Protein AF-A0A0N4XJW2-F1 (afdb_monomer_lite)

Sequence (102 aa):
LCNQRLEDTHFVQCPSVQAHKFCFPCSRNSIKKQCTGQDLYCPSGEKCPLVSSVMPWAFMQSEIATILGDEYEEFKRQREAAGLSAPGVNANQTQQNAQVSE

pLDDT: mean 81.85, std 16.71, range [38.91, 95.44]

Secondary structure (DSSP, 8-state):
---S---TT-EEE-SS-TT-EEEHHHHHHHHHHTTTSSS-B-TTSS-PBPTTSSSBPB--HHHHHHHHGGGHHHHHHHHHHTT---TT--S-----------

Structure (mmCIF, N/CA/C/O backbone):
data_AF-A0A0N4XJW2-F1
#
_entry.id   AF-A0A0N4XJW2-F1
#
loop_
_atom_site.group_PDB
_atom_site.id
_atom_site.type_symbol
_atom_site.label_atom_id
_atom_site.label_alt_id
_atom_site.label_comp_id
_atom_site.label_asym_id
_atom_site.label_entity_id
_atom_site.label_seq_id
_atom_site.pdbx_PDB_ins_code
_atom_site.Cartn_x
_atom_site.Cartn_y
_atom_site.Cartn_z
_atom_site.occupancy
_atom_site.B_iso_or_equiv
_atom_site.auth_seq_id
_atom_site.auth_comp_id
_atom_site.auth_asym_id
_atom_site.auth_atom_id
_atom_site.pdbx_PDB_model_num
ATOM 1 N N . LEU A 1 1 ? 3.248 -12.764 -4.439 1.00 73.12 1 LEU A N 1
ATOM 2 C CA . LEU A 1 1 ? 1.876 -12.476 -3.941 1.00 73.12 1 LEU A CA 1
ATOM 3 C C . LEU A 1 1 ? 1.033 -13.724 -4.118 1.00 73.12 1 LEU A C 1
ATOM 5 O O . LEU A 1 1 ? 1.524 -14.642 -4.759 1.00 73.12 1 LEU A O 1
ATOM 9 N N . CYS A 1 2 ? -0.144 -13.823 -3.498 1.00 79.69 2 CYS A N 1
ATOM 10 C CA . CYS A 1 2 ? -0.909 -15.072 -3.537 1.00 79.69 2 CYS A CA 1
ATOM 11 C C . CYS A 1 2 ? -1.182 -15.521 -4.987 1.00 79.69 2 CYS A C 1
ATOM 13 O O . CYS A 1 2 ? -1.615 -14.715 -5.804 1.00 79.69 2 CYS A O 1
ATOM 15 N N . ASN A 1 3 ? -0.994 -16.807 -5.290 1.00 77.06 3 ASN A N 1
ATOM 16 C CA . ASN A 1 3 ? -1.323 -17.398 -6.597 1.00 77.06 3 ASN A CA 1
ATOM 17 C C . ASN A 1 3 ? -2.830 -17.707 -6.737 1.00 77.06 3 ASN A C 1
ATOM 19 O O . ASN A 1 3 ? -3.222 -18.591 -7.493 1.00 77.06 3 ASN A O 1
ATOM 23 N N . GLN A 1 4 ? -3.671 -17.023 -5.959 1.00 74.88 4 GLN A N 1
ATOM 24 C CA . GLN A 1 4 ? -5.119 -17.200 -5.982 1.00 74.88 4 GLN A CA 1
ATOM 25 C C . GLN A 1 4 ? -5.703 -16.456 -7.181 1.00 74.88 4 GLN A C 1
ATOM 27 O O . GLN A 1 4 ? -5.233 -15.372 -7.537 1.00 74.88 4 GLN A O 1
ATOM 32 N N . ARG A 1 5 ? -6.737 -17.036 -7.798 1.00 72.94 5 ARG A N 1
ATOM 33 C CA . ARG A 1 5 ? -7.478 -16.363 -8.864 1.00 72.94 5 ARG A CA 1
ATOM 34 C C . ARG A 1 5 ? -8.122 -15.109 -8.276 1.00 72.94 5 ARG A C 1
ATOM 36 O O . ARG A 1 5 ? -8.810 -15.184 -7.266 1.00 72.94 5 ARG A O 1
ATOM 43 N N . LEU A 1 6 ? -7.860 -13.960 -8.891 1.00 76.81 6 LEU A N 1
ATOM 44 C CA . LEU A 1 6 ? -8.540 -12.719 -8.540 1.00 76.81 6 LEU A CA 1
ATOM 45 C C . LEU A 1 6 ? -9.981 -12.851 -9.040 1.00 76.81 6 LEU A C 1
ATOM 47 O O . LEU A 1 6 ? -10.205 -12.867 -10.248 1.00 76.81 6 LEU A O 1
ATOM 51 N N . GLU A 1 7 ? -10.929 -13.044 -8.126 1.00 63.62 7 GLU A N 1
ATOM 52 C CA . GLU A 1 7 ? -12.356 -13.014 -8.454 1.00 63.62 7 GLU A CA 1
ATOM 53 C C . GLU A 1 7 ? -12.768 -11.579 -8.827 1.00 63.62 7 GLU A C 1
ATOM 55 O O . GLU A 1 7 ? -12.225 -10.615 -8.278 1.00 63.62 7 GLU A O 1
ATOM 60 N N . ASP A 1 8 ? -13.690 -11.469 -9.788 1.00 56.34 8 ASP A N 1
ATOM 61 C CA . ASP A 1 8 ? -13.922 -10.372 -10.749 1.00 56.34 8 ASP A CA 1
ATOM 62 C C . ASP A 1 8 ? -13.944 -8.908 -10.250 1.00 56.34 8 ASP A C 1
ATOM 64 O O . ASP A 1 8 ? -13.940 -8.004 -11.081 1.00 56.34 8 ASP A O 1
ATOM 68 N N . THR A 1 9 ? -13.938 -8.607 -8.946 1.00 59.72 9 THR A N 1
ATOM 69 C CA . THR A 1 9 ? -14.194 -7.233 -8.463 1.00 59.72 9 THR A CA 1
ATOM 70 C C . THR A 1 9 ? -13.328 -6.720 -7.305 1.00 59.72 9 THR A C 1
ATOM 72 O O . THR A 1 9 ? -13.447 -5.548 -6.959 1.00 59.72 9 THR A O 1
ATOM 75 N N . HIS A 1 10 ? -12.436 -7.521 -6.702 1.00 81.12 10 HIS A N 1
ATOM 76 C CA . HIS A 1 10 ? -11.692 -7.110 -5.487 1.00 81.12 10 HIS A CA 1
ATOM 77 C C . HIS A 1 10 ? -10.169 -7.205 -5.632 1.00 81.12 10 HIS A C 1
ATOM 79 O O . HIS A 1 10 ? -9.473 -7.889 -4.866 1.00 81.12 10 HIS A O 1
ATOM 85 N N . PHE A 1 11 ? -9.626 -6.498 -6.618 1.00 89.31 11 PHE A N 1
ATOM 86 C CA . PHE A 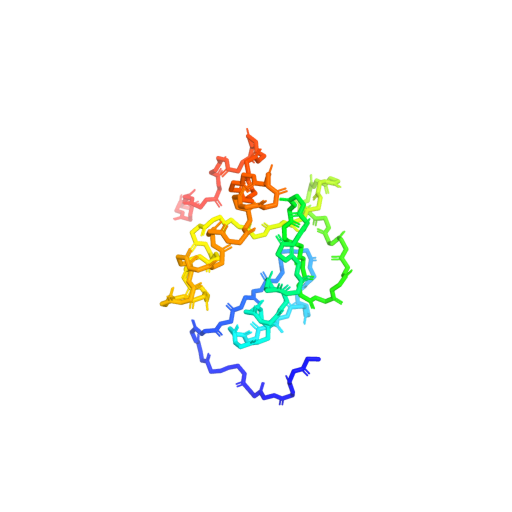1 11 ? -8.186 -6.393 -6.809 1.00 89.31 11 PHE A CA 1
ATOM 87 C C . PHE A 1 11 ? -7.745 -4.957 -7.069 1.00 89.31 11 PHE A C 1
ATOM 89 O O . PHE A 1 11 ? -8.491 -4.120 -7.562 1.00 89.31 11 PHE A O 1
ATOM 96 N N . VAL A 1 12 ? -6.494 -4.695 -6.720 1.00 91.00 12 VAL A N 1
ATOM 97 C CA . VAL A 1 12 ? -5.782 -3.460 -7.016 1.00 91.00 12 VAL A CA 1
ATOM 98 C C . VAL A 1 12 ? -4.859 -3.744 -8.188 1.00 91.00 12 VAL A C 1
ATOM 100 O O . VAL A 1 12 ? -4.062 -4.685 -8.136 1.00 91.00 12 VAL A O 1
ATOM 103 N N . GLN A 1 13 ? -4.950 -2.930 -9.231 1.00 91.12 13 GLN A N 1
ATOM 104 C CA . GLN A 1 13 ? -4.048 -2.988 -10.372 1.00 91.12 13 GLN A CA 1
ATOM 105 C C . GLN A 1 13 ? -3.105 -1.788 -10.343 1.00 91.12 13 GLN A C 1
ATOM 107 O O . GLN A 1 13 ? -3.542 -0.645 -10.261 1.00 91.12 13 GLN A O 1
ATOM 112 N N . CYS A 1 14 ? -1.805 -2.057 -10.438 1.00 89.06 14 CYS A N 1
ATOM 113 C CA . CYS A 1 14 ? -0.807 -1.015 -10.622 1.00 89.06 14 CYS A CA 1
ATOM 114 C C . CYS A 1 14 ? -1.030 -0.315 -11.976 1.00 89.06 14 CYS A C 1
ATOM 116 O O . CYS A 1 14 ? -1.150 -1.005 -12.994 1.00 89.06 14 CYS A O 1
ATOM 118 N N . PRO A 1 15 ? -1.031 1.028 -12.030 1.00 88.44 15 PRO A N 1
ATOM 119 C CA . PRO A 1 15 ? -1.218 1.757 -13.283 1.00 88.44 15 PRO A CA 1
ATOM 120 C C . PRO A 1 15 ? -0.017 1.619 -14.232 1.00 88.44 15 PRO A C 1
ATOM 122 O O . PRO A 1 15 ? -0.181 1.704 -15.443 1.00 88.44 15 PRO A O 1
ATOM 125 N N . SER A 1 16 ? 1.187 1.387 -13.702 1.00 87.50 16 SER A N 1
ATOM 126 C CA . SER A 1 16 ? 2.438 1.365 -14.474 1.00 87.50 16 SER A CA 1
ATOM 127 C C . SER A 1 16 ? 2.754 -0.001 -15.075 1.00 87.50 16 SER A C 1
ATOM 129 O O . SER A 1 16 ? 3.249 -0.099 -16.193 1.00 87.50 16 SER A O 1
ATOM 131 N N . VAL A 1 17 ? 2.512 -1.067 -14.309 1.00 89.38 17 VAL A N 1
ATOM 132 C CA . VAL A 1 17 ? 2.888 -2.436 -14.673 1.00 89.38 17 VAL A CA 1
ATOM 133 C C . VAL A 1 17 ? 1.625 -3.281 -14.714 1.00 89.38 17 VAL A C 1
ATOM 135 O O . VAL A 1 17 ? 1.081 -3.649 -13.678 1.00 89.38 17 VAL A O 1
ATOM 138 N N . GLN A 1 18 ? 1.167 -3.643 -15.912 1.00 87.88 18 GLN A N 1
ATOM 139 C CA . GLN A 1 18 ? -0.085 -4.397 -16.080 1.00 87.88 18 GLN A CA 1
ATOM 140 C C . GLN A 1 18 ? -0.069 -5.770 -15.386 1.00 87.88 18 GLN A C 1
ATOM 142 O O . GLN A 1 18 ? -1.118 -6.274 -14.988 1.00 87.88 18 GLN A O 1
ATOM 147 N N . ALA A 1 19 ? 1.113 -6.373 -15.220 1.00 89.38 19 ALA A N 1
ATOM 148 C CA . ALA A 1 19 ? 1.287 -7.640 -14.508 1.00 89.38 19 ALA A CA 1
ATOM 149 C C . ALA A 1 19 ? 1.126 -7.506 -12.981 1.00 89.38 19 ALA A C 1
ATOM 151 O O . ALA A 1 19 ? 0.884 -8.498 -12.293 1.00 89.38 19 ALA A O 1
ATOM 152 N N . HIS A 1 20 ? 1.243 -6.295 -12.434 1.00 91.75 20 HIS A N 1
ATOM 153 C CA . HIS A 1 20 ? 1.076 -6.031 -11.011 1.00 91.75 20 HIS A CA 1
ATOM 154 C C . HIS A 1 20 ? -0.406 -5.900 -10.674 1.00 91.75 20 HIS A C 1
ATOM 156 O O . HIS A 1 20 ? -0.995 -4.818 -10.711 1.00 91.75 20 HIS A O 1
ATOM 162 N N . LYS A 1 21 ? -0.999 -7.041 -10.329 1.00 91.00 21 LYS A N 1
ATOM 163 C CA . LYS A 1 21 ? -2.365 -7.150 -9.825 1.00 91.00 21 LYS A CA 1
ATOM 164 C C . LYS A 1 21 ? -2.333 -7.851 -8.478 1.00 91.00 21 LYS A C 1
ATOM 166 O O . LYS A 1 21 ? -1.696 -8.894 -8.324 1.00 91.00 21 LYS A O 1
ATOM 171 N N . PHE A 1 22 ? -3.008 -7.273 -7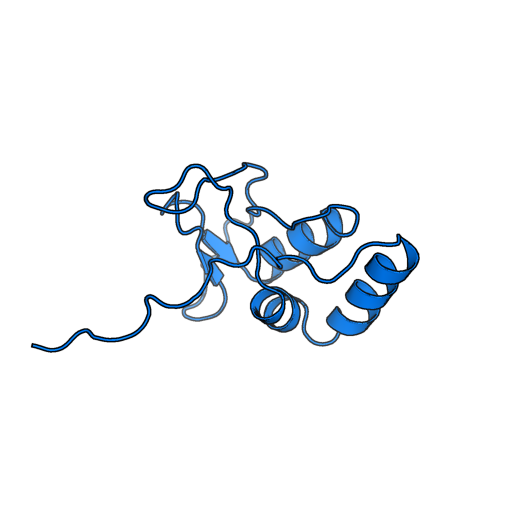.497 1.00 91.69 22 PHE A N 1
ATOM 172 C CA . PHE A 1 22 ? -2.951 -7.729 -6.115 1.00 91.69 22 PHE A CA 1
ATOM 173 C C . PHE A 1 22 ? -4.362 -7.848 -5.558 1.00 91.69 22 PHE A C 1
ATOM 175 O O . PHE A 1 22 ? -5.159 -6.922 -5.682 1.00 91.69 22 PHE A O 1
ATOM 182 N N . CYS A 1 23 ? -4.680 -8.968 -4.914 1.00 91.50 23 CYS A N 1
ATOM 183 C CA . CYS A 1 23 ? -5.946 -9.081 -4.198 1.00 91.50 23 CYS A CA 1
ATOM 184 C C . CYS A 1 23 ? -5.980 -8.101 -3.017 1.00 91.50 23 CYS A C 1
ATOM 186 O O . CYS A 1 23 ? -4.934 -7.731 -2.470 1.00 91.50 23 CYS A O 1
ATOM 188 N N . PHE A 1 24 ? -7.178 -7.727 -2.573 1.00 92.19 24 PHE A N 1
ATOM 189 C CA . PHE A 1 24 ? -7.353 -6.864 -1.401 1.00 92.19 24 PHE A CA 1
ATOM 190 C C . PHE A 1 24 ? -6.594 -7.351 -0.154 1.00 92.19 24 PHE A C 1
ATOM 192 O O . PHE A 1 24 ? -5.908 -6.527 0.449 1.00 92.19 24 PHE A O 1
ATOM 199 N N . PRO A 1 25 ? -6.599 -8.651 0.215 1.00 92.31 25 PRO A N 1
ATOM 200 C CA . PRO A 1 25 ? -5.781 -9.147 1.327 1.00 92.31 25 PRO A CA 1
ATOM 201 C C . PRO A 1 25 ? -4.278 -8.859 1.178 1.00 92.31 25 PRO A C 1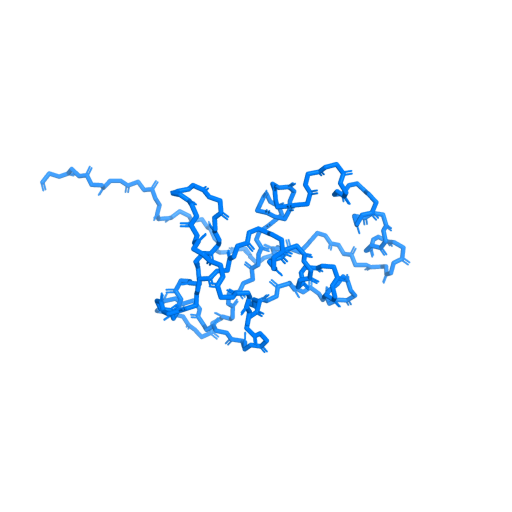
ATOM 203 O O . PRO A 1 25 ? -3.617 -8.468 2.143 1.00 92.31 25 PRO A O 1
ATOM 206 N N . CYS A 1 26 ? -3.727 -9.005 -0.031 1.00 93.06 26 CYS A N 1
ATOM 207 C CA . CYS A 1 26 ? -2.323 -8.697 -0.304 1.00 93.06 26 CYS A CA 1
ATOM 208 C C . CYS A 1 26 ? -2.042 -7.190 -0.219 1.00 93.06 26 CYS A C 1
ATOM 210 O O . CYS A 1 26 ? -1.065 -6.787 0.418 1.00 93.06 26 CYS A O 1
ATOM 212 N N . SER A 1 27 ? -2.902 -6.362 -0.816 1.00 94.12 27 SER A N 1
ATOM 213 C CA . SER A 1 27 ? -2.792 -4.899 -0.758 1.00 94.12 27 SER A CA 1
ATOM 214 C C . SER A 1 27 ? -2.909 -4.384 0.674 1.00 94.12 27 SER A C 1
ATOM 216 O O . SER A 1 27 ? -2.063 -3.613 1.118 1.00 94.12 27 SER A O 1
ATOM 218 N N . ARG A 1 28 ? -3.879 -4.893 1.441 1.00 94.94 28 ARG A N 1
ATOM 219 C CA . ARG A 1 28 ? -4.076 -4.607 2.869 1.00 94.94 28 ARG A CA 1
ATOM 220 C C . ARG A 1 28 ? -2.815 -4.883 3.677 1.00 94.94 28 ARG A C 1
ATOM 222 O O . ARG A 1 28 ? -2.389 -4.042 4.464 1.00 94.94 28 ARG A O 1
ATOM 229 N N . ASN A 1 29 ? -2.202 -6.048 3.477 1.00 95.06 29 ASN A N 1
ATOM 230 C CA . ASN A 1 29 ? -0.967 -6.398 4.172 1.00 95.06 29 ASN A CA 1
ATOM 231 C C . ASN A 1 29 ? 0.181 -5.438 3.811 1.00 95.06 29 ASN A C 1
ATOM 233 O O . ASN A 1 29 ? 0.944 -5.039 4.687 1.00 95.06 29 ASN A O 1
ATOM 237 N N . SER A 1 30 ? 0.286 -5.033 2.541 1.00 95.44 30 SER A N 1
ATOM 238 C CA . SER A 1 30 ? 1.282 -4.047 2.105 1.00 95.44 30 SER A CA 1
ATOM 239 C C . SER A 1 30 ? 1.062 -2.670 2.743 1.00 95.44 30 SER A C 1
ATOM 241 O O . SER A 1 30 ? 1.997 -2.096 3.297 1.00 95.44 30 SER A O 1
ATOM 243 N N . ILE A 1 31 ? -0.179 -2.174 2.730 1.00 94.62 31 ILE A N 1
ATOM 244 C CA . ILE A 1 31 ? -0.589 -0.896 3.334 1.00 94.62 31 ILE A CA 1
ATOM 245 C C . ILE A 1 31 ? -0.203 -0.857 4.816 1.00 94.62 31 ILE A C 1
ATOM 247 O O . ILE A 1 31 ? 0.463 0.078 5.255 1.00 94.62 31 ILE A O 1
ATOM 251 N N . LYS A 1 32 ? -0.536 -1.908 5.576 1.00 93.94 32 LYS A N 1
ATOM 252 C CA . LYS A 1 32 ? -0.188 -2.004 7.003 1.00 93.94 32 LYS A CA 1
ATOM 253 C C . LYS A 1 32 ? 1.321 -2.041 7.241 1.00 93.94 32 LYS A C 1
ATOM 255 O O . LYS A 1 32 ? 1.807 -1.376 8.148 1.00 93.94 32 LYS A O 1
ATOM 260 N N . LYS A 1 33 ? 2.083 -2.766 6.417 1.00 94.00 33 LYS A N 1
ATOM 261 C CA . LYS A 1 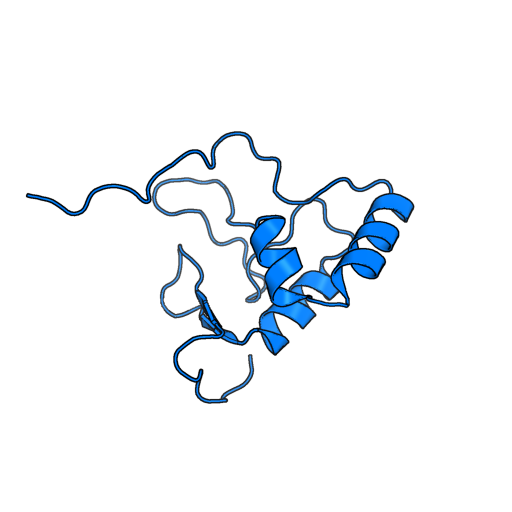33 ? 3.555 -2.788 6.513 1.00 94.00 33 LYS A CA 1
ATOM 262 C C . LYS A 1 33 ? 4.185 -1.423 6.243 1.00 94.00 33 LYS A C 1
ATOM 264 O O . LYS A 1 33 ? 5.217 -1.109 6.822 1.00 94.00 33 LYS A O 1
ATOM 269 N N . GLN A 1 34 ? 3.561 -0.624 5.384 1.00 93.38 34 GLN A N 1
ATOM 270 C CA . GLN A 1 34 ? 3.996 0.726 5.041 1.00 93.38 34 GLN A CA 1
ATOM 271 C C . GLN A 1 34 ? 3.369 1.806 5.946 1.00 93.38 34 GLN A C 1
ATOM 273 O O . GLN A 1 34 ? 3.526 2.989 5.664 1.00 93.38 34 GLN A O 1
ATOM 278 N N . CYS A 1 35 ? 2.700 1.437 7.050 1.00 90.12 35 CYS A N 1
ATOM 279 C CA . CYS A 1 35 ? 2.002 2.370 7.947 1.00 90.12 35 CYS A CA 1
ATOM 280 C C . CYS A 1 35 ? 2.888 3.535 8.422 1.00 90.12 35 CYS A C 1
ATOM 282 O O . CYS A 1 35 ? 2.407 4.653 8.550 1.00 90.12 35 CYS A O 1
ATOM 284 N N . THR A 1 36 ? 4.189 3.316 8.604 1.00 89.38 36 THR A N 1
ATOM 285 C CA . THR A 1 36 ? 5.147 4.349 9.038 1.00 89.38 36 THR A CA 1
ATOM 286 C C . THR A 1 36 ? 5.762 5.165 7.890 1.00 89.38 36 THR A C 1
ATOM 288 O O . THR A 1 36 ? 6.565 6.064 8.132 1.00 89.38 36 THR A O 1
ATOM 291 N N . GLY A 1 37 ? 5.421 4.867 6.634 1.00 87.00 37 GLY A N 1
ATOM 292 C CA . GLY A 1 37 ? 5.879 5.609 5.458 1.00 87.00 37 GLY A CA 1
ATOM 293 C C . GLY A 1 37 ? 5.044 6.863 5.197 1.00 87.00 37 GLY A C 1
ATOM 294 O O . GLY A 1 37 ? 3.852 6.885 5.488 1.00 87.00 37 GLY A O 1
ATOM 295 N N . GLN A 1 38 ? 5.643 7.902 4.608 1.00 87.31 38 GLN A N 1
ATOM 296 C CA . GLN A 1 38 ? 4.910 9.111 4.191 1.00 87.31 38 GLN A CA 1
ATOM 297 C C . GLN A 1 38 ? 3.798 8.763 3.190 1.00 87.31 38 GLN A C 1
ATOM 299 O O . GLN A 1 38 ? 2.629 9.046 3.440 1.00 87.31 38 GLN A O 1
ATOM 304 N N . ASP A 1 39 ? 4.155 8.021 2.144 1.00 90.94 39 ASP A N 1
ATOM 305 C CA . ASP A 1 39 ? 3.239 7.497 1.134 1.00 90.94 39 ASP A CA 1
ATOM 306 C C . ASP A 1 39 ? 3.241 5.967 1.137 1.00 90.94 39 ASP A C 1
ATOM 308 O O . ASP A 1 39 ? 4.218 5.332 1.546 1.00 90.94 39 ASP A O 1
ATOM 312 N N . LEU A 1 40 ? 2.143 5.379 0.659 1.00 93.00 40 LEU A N 1
ATOM 313 C CA . LEU A 1 40 ? 1.966 3.931 0.572 1.00 93.00 40 LEU A CA 1
ATOM 314 C C . LEU A 1 40 ? 2.079 3.491 -0.885 1.00 93.00 40 LEU A C 1
ATOM 316 O O . LEU A 1 40 ? 1.168 3.721 -1.674 1.00 93.00 40 LEU A O 1
ATOM 320 N N . TYR A 1 41 ? 3.189 2.860 -1.241 1.00 93.94 41 TYR A N 1
ATOM 321 C CA . TYR A 1 41 ? 3.528 2.506 -2.617 1.00 93.94 41 TYR A CA 1
ATOM 322 C C . TYR A 1 41 ? 3.005 1.124 -3.030 1.00 93.94 41 TYR A C 1
ATOM 324 O O . TYR A 1 41 ? 2.415 0.381 -2.236 1.00 93.94 41 TYR A O 1
ATOM 332 N N . CYS A 1 42 ? 3.276 0.774 -4.290 1.00 93.69 42 CYS A N 1
ATOM 333 C CA . CYS A 1 42 ? 2.897 -0.484 -4.923 1.00 93.69 42 CYS A CA 1
ATOM 334 C C . CYS A 1 42 ? 3.155 -1.720 -4.026 1.00 93.69 42 CYS A C 1
ATOM 336 O O . CYS A 1 42 ? 4.267 -1.894 -3.518 1.00 93.69 42 CYS A O 1
ATOM 338 N N . PRO A 1 43 ? 2.180 -2.641 -3.879 1.00 94.12 43 PRO A N 1
ATOM 339 C CA . PRO A 1 43 ? 2.347 -3.888 -3.126 1.00 94.12 43 PRO A CA 1
ATOM 340 C C . PRO A 1 43 ? 3.441 -4.843 -3.619 1.00 94.12 43 PRO A C 1
ATOM 342 O O . PRO A 1 43 ? 3.765 -5.791 -2.904 1.00 94.12 43 PRO A O 1
ATOM 345 N N . SER A 1 44 ? 4.016 -4.616 -4.806 1.00 92.69 44 SER A N 1
ATOM 346 C CA . SER A 1 44 ? 5.210 -5.342 -5.259 1.00 92.69 44 SER A CA 1
ATOM 347 C C . SER A 1 44 ? 6.467 -4.985 -4.455 1.00 92.69 44 SER A C 1
ATOM 349 O O . SER A 1 44 ? 7.411 -5.768 -4.446 1.00 92.69 44 SER A O 1
ATOM 351 N N . GLY A 1 45 ? 6.484 -3.827 -3.781 1.00 90.25 45 GLY A N 1
ATOM 352 C CA . GLY A 1 45 ? 7.675 -3.245 -3.154 1.00 90.25 45 GLY A CA 1
ATOM 353 C C . GLY A 1 45 ? 8.480 -2.339 -4.091 1.00 90.25 45 GLY A C 1
ATOM 354 O O . GLY A 1 45 ? 9.429 -1.692 -3.653 1.00 90.25 45 GLY A O 1
ATOM 355 N N . GLU A 1 46 ? 8.094 -2.251 -5.365 1.00 91.31 46 GLU A N 1
ATOM 356 C CA . GLU A 1 46 ? 8.705 -1.335 -6.324 1.00 91.31 46 GLU A CA 1
ATOM 357 C C . GLU A 1 46 ? 8.058 0.054 -6.268 1.00 91.31 46 GLU A C 1
ATOM 359 O O . GLU A 1 46 ? 6.861 0.207 -6.019 1.00 91.31 46 GLU A O 1
ATOM 364 N N . LYS A 1 47 ? 8.838 1.092 -6.576 1.00 89.88 47 LYS A N 1
ATOM 365 C CA . LYS A 1 47 ? 8.324 2.455 -6.762 1.00 89.88 47 LYS A CA 1
ATOM 366 C C . LYS A 1 47 ? 7.893 2.657 -8.214 1.00 89.88 47 LYS A C 1
ATOM 368 O O . LYS A 1 47 ? 8.566 3.341 -8.978 1.00 89.88 47 LYS A O 1
ATOM 373 N N . CYS A 1 48 ? 6.798 2.005 -8.601 1.00 90.50 48 CYS A N 1
ATOM 374 C CA . CYS A 1 48 ? 6.279 2.070 -9.967 1.00 90.50 48 CYS A CA 1
ATOM 375 C C . CYS A 1 48 ? 5.843 3.512 -10.315 1.00 90.50 48 CYS A C 1
ATOM 377 O O . CYS A 1 48 ? 5.040 4.075 -9.569 1.00 90.50 48 CYS A O 1
ATOM 379 N N . PRO A 1 49 ? 6.336 4.125 -11.407 1.00 89.50 49 PRO A N 1
ATOM 380 C CA . PRO A 1 49 ? 5.996 5.502 -11.775 1.00 89.50 49 PRO A CA 1
ATOM 381 C C . PRO A 1 49 ? 4.597 5.591 -12.386 1.00 89.50 49 PRO A C 1
ATOM 383 O O . PRO A 1 49 ? 4.218 4.732 -13.177 1.00 89.50 49 PRO A O 1
ATOM 386 N N . LEU A 1 50 ? 3.819 6.623 -12.073 1.00 85.19 50 LEU A N 1
ATOM 387 C CA . LEU A 1 50 ? 2.551 6.876 -12.761 1.00 85.19 50 LEU A CA 1
ATOM 388 C C . LEU A 1 50 ? 2.765 6.951 -14.282 1.00 85.19 50 LEU A C 1
ATOM 390 O O . LEU A 1 50 ? 3.797 7.434 -14.749 1.00 85.19 50 LEU A O 1
ATOM 394 N N . VAL A 1 51 ? 1.795 6.465 -15.063 1.00 81.56 51 VAL A N 1
ATOM 395 C CA . VAL A 1 51 ? 1.873 6.503 -16.531 1.00 81.56 51 VAL A CA 1
ATOM 396 C C . VAL A 1 51 ? 2.121 7.947 -16.973 1.00 81.56 51 VAL A C 1
ATOM 398 O O . VAL A 1 51 ? 1.430 8.860 -16.528 1.00 81.56 51 VAL A O 1
ATOM 401 N N . SER A 1 52 ? 3.135 8.148 -17.815 1.00 79.56 52 SER A N 1
ATOM 402 C CA . SER A 1 52 ? 3.548 9.470 -18.311 1.00 79.56 52 SER A CA 1
ATOM 403 C C . SER A 1 52 ? 4.101 10.440 -17.250 1.00 79.56 52 SER A C 1
ATOM 405 O O . SER A 1 52 ? 4.172 11.641 -17.503 1.00 79.56 52 SER A O 1
ATOM 407 N N . SER A 1 53 ? 4.537 9.953 -16.081 1.00 84.25 53 SER A N 1
ATOM 408 C CA . SER A 1 53 ? 5.183 10.757 -15.033 1.00 84.25 53 SER A CA 1
ATOM 409 C C . SER A 1 53 ? 6.377 10.026 -14.412 1.00 84.25 53 SER A C 1
ATOM 411 O O . SER A 1 53 ? 6.487 8.809 -14.490 1.00 84.25 53 SER A O 1
ATOM 413 N N . VAL A 1 54 ? 7.286 10.766 -13.772 1.00 82.12 54 VAL A N 1
ATOM 414 C CA . VAL A 1 54 ? 8.371 10.196 -12.944 1.00 82.12 54 VAL A CA 1
ATOM 415 C C . VAL A 1 54 ? 7.945 9.984 -11.489 1.0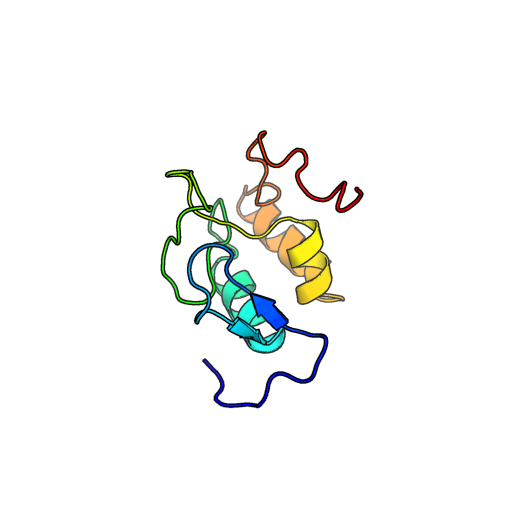0 82.12 54 VAL A C 1
ATOM 417 O O . VAL A 1 54 ? 8.692 9.410 -10.696 1.00 82.12 54 VAL A O 1
ATOM 420 N N . MET A 1 55 ? 6.753 10.459 -11.121 1.00 85.94 55 MET A N 1
ATOM 421 C CA . MET A 1 55 ? 6.250 10.372 -9.754 1.00 85.94 55 MET A CA 1
ATOM 422 C C . MET A 1 55 ? 5.791 8.946 -9.439 1.00 85.94 55 MET A C 1
ATOM 424 O O . MET A 1 55 ? 5.028 8.372 -10.220 1.00 85.94 55 MET A O 1
ATOM 428 N N . PRO A 1 56 ? 6.208 8.365 -8.302 1.00 89.00 56 PRO A N 1
ATOM 429 C CA . PRO A 1 56 ? 5.789 7.027 -7.915 1.00 89.00 56 PRO A CA 1
ATOM 430 C C . PRO A 1 56 ? 4.291 6.994 -7.600 1.00 89.00 56 PRO A C 1
ATOM 432 O O . PRO A 1 56 ? 3.759 7.882 -6.934 1.00 89.00 56 PRO A O 1
ATOM 435 N N . TRP A 1 57 ? 3.616 5.943 -8.053 1.00 89.88 57 TRP A N 1
ATOM 436 C CA . TRP A 1 57 ? 2.238 5.672 -7.679 1.00 89.88 57 TRP A CA 1
ATOM 437 C C . TRP A 1 57 ? 2.155 5.286 -6.202 1.00 89.88 57 TRP A C 1
ATOM 439 O O . TRP A 1 57 ? 2.912 4.438 -5.716 1.00 89.88 57 TRP A O 1
ATOM 449 N N . ALA A 1 58 ? 1.197 5.895 -5.514 1.00 92.38 58 ALA A N 1
ATOM 450 C CA . ALA A 1 58 ? 0.847 5.602 -4.141 1.00 92.38 58 ALA A CA 1
ATOM 451 C C . ALA A 1 58 ? -0.673 5.484 -4.011 1.00 92.38 58 ALA A C 1
ATOM 453 O O . ALA A 1 58 ? -1.415 6.084 -4.792 1.00 92.38 58 ALA A O 1
ATOM 454 N N . PHE A 1 59 ? -1.119 4.724 -3.016 1.00 91.56 59 PHE A N 1
ATOM 455 C CA . PHE A 1 59 ? -2.532 4.584 -2.704 1.00 91.56 59 PHE A CA 1
ATOM 456 C C . PHE A 1 59 ? -3.137 5.912 -2.248 1.00 91.56 59 PHE A C 1
ATOM 458 O O . PHE A 1 59 ? -2.575 6.606 -1.396 1.00 91.56 59 PHE A O 1
ATOM 465 N N . MET A 1 60 ? -4.331 6.212 -2.753 1.00 90.25 60 MET A N 1
ATOM 466 C CA . MET A 1 60 ? -5.157 7.290 -2.222 1.00 90.25 60 MET A CA 1
ATOM 467 C C . MET A 1 60 ? -5.804 6.893 -0.893 1.00 90.25 60 MET A C 1
ATOM 469 O O . MET A 1 60 ? -6.063 5.719 -0.624 1.00 90.25 60 MET A O 1
ATOM 473 N N . GLN A 1 61 ? -6.159 7.891 -0.081 1.00 89.69 61 GLN A N 1
ATOM 474 C CA . GLN A 1 61 ? -6.876 7.674 1.178 1.00 89.69 61 GLN A CA 1
ATOM 475 C C . GLN A 1 61 ? -8.172 6.863 0.994 1.00 89.69 61 GLN A C 1
ATOM 477 O O . GLN A 1 61 ? -8.439 5.958 1.781 1.00 89.69 61 GLN A O 1
ATOM 482 N N . SER A 1 62 ? -8.957 7.154 -0.047 1.00 89.69 62 SER A N 1
ATOM 483 C CA . SER A 1 62 ? -10.205 6.438 -0.347 1.00 89.69 62 SER A CA 1
ATOM 484 C C . SER A 1 62 ? -9.967 4.964 -0.688 1.00 89.69 62 SER A C 1
ATOM 486 O O . SER A 1 62 ? -10.704 4.095 -0.220 1.00 89.69 62 SER A O 1
ATOM 488 N N . GLU A 1 63 ? -8.910 4.664 -1.448 1.00 92.12 63 GLU A N 1
ATOM 489 C CA . GLU A 1 63 ? -8.504 3.289 -1.753 1.00 92.12 63 GLU A CA 1
ATOM 490 C C . GLU A 1 63 ? -8.075 2.556 -0.481 1.00 92.12 63 GLU A C 1
ATOM 492 O O . GLU A 1 63 ? -8.484 1.420 -0.254 1.00 92.12 63 GLU A O 1
ATOM 497 N N . ILE A 1 64 ? -7.310 3.216 0.391 1.00 93.31 64 ILE A N 1
ATOM 498 C CA . ILE A 1 64 ? -6.860 2.641 1.665 1.00 93.31 64 ILE A CA 1
ATOM 499 C C . ILE A 1 64 ? -8.051 2.340 2.569 1.00 93.31 64 ILE A C 1
ATOM 501 O O . ILE A 1 64 ? -8.142 1.229 3.086 1.00 93.31 64 ILE A O 1
ATOM 505 N N . ALA A 1 65 ? -8.980 3.286 2.723 1.00 93.31 65 ALA A N 1
ATOM 506 C CA . ALA A 1 65 ? -10.198 3.084 3.500 1.00 93.31 65 ALA A CA 1
ATOM 507 C C . ALA A 1 65 ? -11.017 1.903 2.961 1.00 93.31 65 ALA A C 1
ATOM 509 O O . ALA A 1 65 ? -11.437 1.041 3.727 1.00 93.31 65 ALA A O 1
ATOM 510 N N . THR A 1 66 ? -11.153 1.796 1.637 1.00 93.19 66 THR A N 1
ATOM 511 C CA . THR A 1 66 ? -11.878 0.693 0.987 1.00 93.19 66 THR A CA 1
ATOM 512 C C . THR A 1 66 ? -11.187 -0.661 1.192 1.00 93.19 66 THR A C 1
ATOM 514 O O . THR A 1 66 ? -11.841 -1.661 1.480 1.00 93.19 66 THR A O 1
ATOM 517 N N . ILE A 1 67 ? -9.857 -0.719 1.074 1.00 93.31 67 ILE A N 1
ATOM 518 C CA . ILE A 1 67 ? -9.081 -1.963 1.207 1.00 93.31 67 ILE A CA 1
ATOM 519 C C . ILE A 1 67 ? -9.008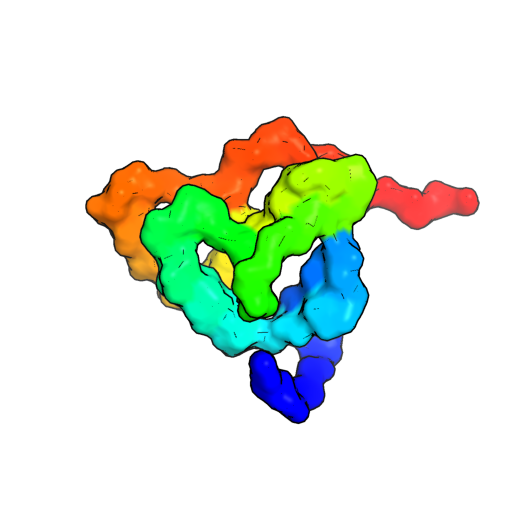 -2.431 2.670 1.00 93.31 67 ILE A C 1
ATOM 521 O O . ILE A 1 67 ? -9.030 -3.641 2.944 1.00 93.31 67 ILE A O 1
ATOM 525 N N . LEU A 1 68 ? -8.883 -1.493 3.614 1.00 94.06 68 LEU A N 1
ATOM 526 C CA . LEU A 1 68 ? -8.794 -1.781 5.046 1.00 94.06 68 LEU A CA 1
ATOM 527 C C . LEU A 1 68 ? -10.165 -2.039 5.685 1.00 94.06 68 LEU A C 1
ATOM 529 O O . LEU A 1 68 ? -10.242 -2.877 6.583 1.00 94.06 68 LEU A O 1
ATOM 533 N N . GLY A 1 69 ? -11.231 -1.386 5.213 1.00 94.00 69 GLY A N 1
ATOM 534 C CA . GLY A 1 69 ? -12.567 -1.482 5.804 1.00 94.00 69 GLY A CA 1
ATOM 535 C C . GLY A 1 69 ? -12.553 -1.049 7.271 1.00 94.00 69 GLY A C 1
ATOM 536 O O . GLY A 1 69 ? -12.003 -0.001 7.603 1.00 94.00 69 GLY A O 1
ATOM 537 N N . ASP A 1 70 ? -13.076 -1.899 8.155 1.00 94.38 70 ASP A N 1
ATOM 538 C CA . ASP A 1 70 ? -13.169 -1.647 9.604 1.00 94.38 70 ASP A CA 1
ATOM 539 C C . ASP A 1 70 ? -11.813 -1.367 10.279 1.00 94.38 70 ASP A C 1
ATOM 541 O O . ASP A 1 70 ? -11.745 -0.746 11.337 1.00 94.38 70 ASP A O 1
ATOM 545 N N . GLU A 1 71 ? -10.707 -1.799 9.667 1.00 94.38 71 GLU A N 1
ATOM 546 C CA . GLU A 1 71 ? -9.356 -1.601 10.203 1.00 94.38 71 GLU A CA 1
ATOM 547 C C . GLU A 1 71 ? -8.774 -0.209 9.887 1.00 94.38 71 GLU A C 1
ATOM 549 O O . GLU A 1 71 ? -7.676 0.121 10.341 1.00 94.38 71 GLU A O 1
ATOM 554 N N . TYR A 1 72 ? -9.477 0.608 9.094 1.00 94.69 72 TYR A N 1
ATOM 555 C CA . TYR A 1 72 ? -8.995 1.913 8.642 1.00 94.69 72 TYR A CA 1
ATOM 556 C C . TYR A 1 72 ? -8.805 2.917 9.787 1.00 94.69 72 TYR A C 1
ATOM 558 O O . TYR A 1 72 ? -7.782 3.599 9.829 1.00 94.69 72 TYR A O 1
ATOM 566 N N . GLU A 1 73 ? -9.741 2.985 10.737 1.00 93.50 73 GLU A N 1
ATOM 567 C CA . GLU A 1 73 ? -9.677 3.958 11.838 1.00 93.50 73 GLU A CA 1
ATOM 568 C C . GLU A 1 73 ? -8.469 3.710 12.753 1.00 93.50 73 GLU A C 1
ATOM 570 O O . GLU A 1 73 ? -7.737 4.638 13.099 1.00 93.50 73 GLU A O 1
ATOM 575 N N . GLU A 1 74 ? -8.194 2.446 13.084 1.00 93.69 74 GLU A N 1
ATOM 576 C CA . GLU A 1 74 ? -7.011 2.087 13.872 1.00 93.69 74 GLU A CA 1
ATOM 577 C C . GLU A 1 74 ? -5.717 2.348 13.087 1.00 93.69 74 GLU A C 1
ATOM 579 O O . GLU A 1 74 ? -4.752 2.876 13.640 1.00 93.69 74 GLU A O 1
ATOM 584 N N . PHE A 1 75 ? -5.702 2.058 11.782 1.00 93.75 75 PHE A N 1
ATOM 585 C CA . PHE A 1 75 ? -4.570 2.386 10.916 1.00 93.75 75 PHE A CA 1
ATOM 586 C C . PHE A 1 75 ? -4.289 3.895 10.885 1.00 93.75 75 PHE A C 1
ATOM 588 O O . PHE A 1 75 ? -3.140 4.319 11.020 1.00 93.75 75 PHE A O 1
ATOM 595 N N . LYS A 1 76 ? -5.330 4.721 10.753 1.00 91.69 76 LYS A N 1
ATOM 596 C CA . LYS A 1 76 ? -5.215 6.182 10.770 1.00 91.69 76 LYS A CA 1
ATOM 597 C C . LYS A 1 76 ? -4.652 6.677 12.105 1.00 91.69 76 LYS A C 1
ATOM 599 O O . LYS A 1 76 ? -3.678 7.428 12.099 1.00 91.69 76 LYS A O 1
ATOM 604 N N . ARG A 1 77 ? -5.177 6.178 13.230 1.00 92.12 77 ARG A N 1
ATOM 605 C CA . ARG A 1 77 ? -4.691 6.520 14.575 1.00 92.12 77 ARG A CA 1
ATOM 606 C C . ARG A 1 77 ? -3.208 6.193 14.757 1.00 92.12 77 ARG A C 1
ATOM 608 O O . ARG A 1 77 ? -2.474 6.987 15.339 1.00 92.12 77 ARG A O 1
ATOM 615 N N . GLN A 1 78 ? -2.751 5.047 14.246 1.00 92.75 78 GLN A N 1
ATOM 616 C CA . GLN A 1 78 ? -1.335 4.658 14.295 1.00 92.75 78 GLN A CA 1
ATOM 617 C C . GLN A 1 78 ? -0.440 5.622 13.511 1.00 92.75 78 GLN A C 1
ATOM 619 O O . GLN A 1 78 ? 0.639 5.980 13.983 1.00 92.75 78 GLN A O 1
ATOM 624 N N . ARG A 1 79 ? -0.894 6.079 12.340 1.00 91.06 79 ARG A N 1
ATOM 625 C CA . ARG A 1 79 ? -0.173 7.079 11.542 1.00 91.06 79 ARG A CA 1
ATOM 626 C C . ARG A 1 79 ? -0.104 8.428 12.240 1.00 91.06 79 ARG A C 1
ATOM 628 O O . ARG A 1 79 ? 0.978 8.999 12.335 1.00 91.06 79 ARG A O 1
ATOM 635 N N . GLU A 1 80 ? -1.224 8.894 12.782 1.00 90.81 80 GLU A N 1
ATOM 636 C CA . GLU A 1 80 ? -1.295 10.154 13.529 1.00 90.81 80 GLU A CA 1
ATOM 637 C C . GLU A 1 80 ? -0.397 10.115 14.775 1.00 90.81 80 GLU A C 1
ATOM 639 O O . GLU A 1 80 ? 0.339 11.065 15.035 1.00 90.81 80 GLU A O 1
ATOM 644 N N . ALA A 1 81 ? -0.365 8.987 15.494 1.00 90.56 81 ALA A N 1
ATOM 645 C CA . ALA A 1 81 ? 0.546 8.773 16.621 1.00 90.56 81 ALA A CA 1
ATOM 646 C C . ALA A 1 81 ? 2.030 8.787 16.207 1.00 90.56 81 ALA A C 1
ATOM 648 O O . ALA A 1 81 ? 2.887 9.179 16.997 1.00 90.56 81 ALA A O 1
ATOM 649 N N . ALA A 1 82 ? 2.336 8.400 14.966 1.00 88.19 82 ALA A N 1
ATOM 650 C CA . ALA A 1 82 ? 3.667 8.506 14.373 1.00 88.19 82 ALA A CA 1
ATOM 651 C C . ALA A 1 82 ? 3.968 9.903 13.783 1.00 88.19 82 ALA A C 1
ATOM 653 O O . ALA A 1 82 ? 5.030 10.096 13.190 1.00 88.19 82 ALA A O 1
ATOM 654 N N . GLY A 1 83 ? 3.055 10.874 13.919 1.00 88.12 83 GLY A N 1
ATOM 655 C CA . GLY A 1 83 ? 3.190 12.216 13.346 1.00 88.12 83 GLY A CA 1
ATOM 656 C C . GLY A 1 83 ? 3.011 12.265 11.824 1.00 88.12 83 GLY A C 1
ATOM 657 O O . GLY A 1 83 ? 3.426 13.233 11.188 1.00 88.12 83 GLY A O 1
ATOM 658 N N . LEU A 1 84 ? 2.422 11.224 11.229 1.00 86.94 84 LEU A N 1
ATOM 659 C CA . LEU A 1 84 ? 2.168 11.116 9.796 1.00 86.94 84 LEU A CA 1
ATOM 660 C C . LEU A 1 84 ? 0.726 11.516 9.487 1.00 86.94 84 LEU A C 1
ATOM 662 O O . LEU A 1 84 ? -0.217 11.043 10.119 1.00 86.94 84 LEU A O 1
ATOM 666 N N . SER A 1 85 ? 0.550 12.357 8.473 1.00 75.56 85 SER A N 1
ATOM 667 C CA . SER A 1 85 ? -0.762 12.732 7.955 1.00 75.56 85 SER A CA 1
ATOM 668 C C . SER A 1 85 ? -1.297 11.694 6.953 1.00 75.56 85 SER A C 1
ATOM 670 O O . SER A 1 85 ? -0.701 10.630 6.714 1.00 75.56 85 SER A O 1
ATOM 672 N N . ALA A 1 86 ? -2.479 11.983 6.398 1.00 68.81 86 ALA A N 1
ATOM 673 C CA . ALA A 1 86 ? -3.121 11.154 5.390 1.00 68.81 86 ALA A CA 1
ATOM 674 C C . ALA A 1 86 ? -2.183 10.905 4.187 1.00 68.81 86 ALA A C 1
ATOM 676 O O . ALA A 1 86 ? -1.664 11.867 3.620 1.00 68.81 86 ALA A O 1
ATOM 677 N N . PRO A 1 87 ? -1.974 9.641 3.781 1.00 69.12 87 PRO A N 1
ATOM 678 C CA . PRO A 1 87 ? -1.165 9.316 2.608 1.00 69.12 87 PRO A CA 1
ATOM 679 C C . PRO A 1 87 ? -1.817 9.851 1.324 1.00 69.12 87 PRO A C 1
ATOM 681 O O . PRO A 1 87 ? -3.046 9.871 1.207 1.00 69.12 87 PRO A O 1
ATOM 684 N N . GLY A 1 88 ? -0.998 10.268 0.353 1.00 61.62 88 GLY A N 1
ATOM 685 C CA . GLY A 1 88 ? -1.487 10.652 -0.973 1.00 61.62 88 GLY A CA 1
ATOM 686 C C . GLY A 1 88 ? -1.936 12.108 -1.139 1.00 61.62 88 GLY A C 1
ATOM 687 O O . GLY A 1 88 ? -2.579 12.420 -2.139 1.00 61.62 88 GLY A O 1
ATOM 688 N N . VAL A 1 89 ? -1.565 13.034 -0.245 1.00 52.78 89 VAL A N 1
ATOM 689 C CA . VAL A 1 89 ? -1.668 14.485 -0.519 1.00 52.78 89 VAL A CA 1
ATOM 690 C C . VAL A 1 89 ? -0.564 14.952 -1.479 1.00 52.78 89 VAL A C 1
ATOM 692 O O . VAL A 1 89 ? 0.230 15.833 -1.168 1.00 52.78 89 VAL A O 1
ATOM 695 N N . ASN A 1 90 ? -0.507 14.367 -2.676 1.00 48.50 90 ASN A N 1
ATOM 696 C CA . ASN A 1 90 ? 0.207 14.961 -3.801 1.00 48.50 90 ASN A CA 1
ATOM 697 C C . ASN A 1 90 ? -0.832 15.670 -4.676 1.00 48.50 90 ASN A C 1
ATOM 699 O O . ASN A 1 90 ? -1.706 15.032 -5.260 1.00 48.50 90 ASN A O 1
ATOM 703 N N . ALA A 1 91 ? -0.759 17.001 -4.717 1.00 43.44 91 ALA A N 1
ATOM 704 C CA . ALA A 1 91 ? -1.743 17.934 -5.274 1.00 43.44 91 ALA A CA 1
ATOM 705 C C . ALA A 1 91 ? -1.911 17.887 -6.814 1.00 43.44 91 ALA A C 1
ATOM 707 O O . ALA A 1 91 ? -2.099 18.920 -7.454 1.00 43.44 91 ALA A O 1
ATOM 708 N N . ASN A 1 92 ? -1.827 16.712 -7.443 1.00 42.62 92 ASN A N 1
ATOM 709 C CA . ASN A 1 92 ? -2.022 16.561 -8.887 1.00 42.62 92 ASN A CA 1
ATOM 710 C C . ASN A 1 92 ? -2.633 15.204 -9.289 1.00 42.62 92 ASN A C 1
ATOM 712 O O . ASN A 1 92 ? -2.226 14.594 -10.270 1.00 42.62 92 ASN A O 1
ATOM 716 N N . GLN A 1 93 ? -3.614 14.712 -8.528 1.00 50.22 93 GLN A N 1
ATOM 717 C CA . GLN A 1 93 ? -4.487 13.602 -8.955 1.00 50.22 93 GLN A CA 1
ATOM 718 C C . GLN A 1 93 ? -5.889 14.093 -9.352 1.00 50.22 93 GLN A C 1
ATOM 720 O O . GLN A 1 93 ? -6.876 13.366 -9.260 1.00 50.22 93 GLN A O 1
ATOM 725 N N . THR A 1 94 ? -5.993 15.341 -9.818 1.00 38.91 94 THR A N 1
ATOM 726 C CA . THR A 1 94 ? -7.225 15.825 -10.441 1.00 38.91 94 THR A CA 1
ATOM 727 C C . THR A 1 94 ? -7.315 15.265 -11.858 1.00 38.91 94 THR A C 1
ATOM 729 O O . THR A 1 94 ? -6.682 15.767 -12.777 1.00 38.91 94 THR A O 1
ATOM 732 N N . GLN A 1 95 ? -8.185 14.262 -11.993 1.00 51.12 95 GLN A N 1
ATOM 733 C CA . GLN A 1 95 ? -9.076 14.073 -13.139 1.00 51.12 95 GLN A CA 1
ATOM 734 C C . GLN A 1 95 ? -8.444 13.539 -14.434 1.00 51.12 95 GLN A C 1
ATOM 736 O O . GLN A 1 95 ? -7.985 14.286 -15.286 1.00 51.12 95 GLN A O 1
ATOM 741 N N . GLN A 1 96 ? -8.576 12.226 -14.640 1.00 48.16 96 GLN A N 1
ATOM 742 C CA . GLN A 1 96 ? -8.781 11.652 -15.975 1.00 48.16 96 GLN A CA 1
ATOM 743 C C . GLN A 1 96 ? -9.571 10.338 -15.869 1.00 48.16 96 GLN A C 1
ATOM 745 O O . GLN A 1 96 ? -9.130 9.262 -16.248 1.00 48.16 96 GLN A O 1
ATOM 750 N N . ASN A 1 97 ? -10.779 10.446 -15.312 1.00 43.88 97 ASN A N 1
ATOM 751 C CA . ASN A 1 97 ? -11.856 9.499 -15.584 1.00 43.88 97 ASN A CA 1
ATOM 752 C C . ASN A 1 97 ? -13.128 10.289 -15.899 1.00 43.88 97 ASN A C 1
ATOM 754 O O . ASN A 1 97 ? -14.028 10.404 -15.073 1.00 43.88 97 ASN A O 1
ATOM 758 N N . ALA A 1 98 ? -13.154 10.902 -17.080 1.00 44.41 98 ALA A N 1
ATOM 759 C CA . ALA A 1 98 ? -14.378 11.320 -17.742 1.00 44.41 98 ALA A CA 1
ATOM 760 C C . ALA A 1 98 ? -14.108 11.404 -19.251 1.00 44.41 98 ALA A C 1
ATOM 762 O O . ALA A 1 98 ? -13.178 12.085 -19.671 1.00 44.41 98 ALA A O 1
ATOM 763 N N . GLN A 1 99 ? -14.976 10.733 -20.013 1.00 39.12 99 GLN A N 1
ATOM 764 C CA . GLN A 1 99 ? -15.214 10.876 -21.453 1.00 39.12 99 GLN A CA 1
ATOM 765 C C . GLN A 1 99 ? -14.511 9.888 -22.407 1.00 39.12 99 GLN A C 1
ATOM 767 O O . GLN A 1 99 ? -13.659 10.231 -23.218 1.00 39.12 99 GLN A O 1
ATOM 772 N N . VAL A 1 100 ? -14.988 8.640 -22.367 1.00 45.56 100 VAL A N 1
ATOM 773 C CA . VAL A 1 100 ? -15.348 7.905 -23.594 1.00 45.56 100 VAL A CA 1
ATOM 774 C C . VAL A 1 100 ? -16.696 8.454 -24.077 1.00 45.56 100 VAL A C 1
ATOM 776 O O . VAL A 1 100 ? -17.663 8.331 -23.329 1.00 45.56 100 VAL A O 1
ATOM 779 N N . SER A 1 101 ? -16.718 9.104 -25.247 1.00 43.16 101 SER A N 1
ATOM 780 C CA . SER A 1 101 ? -17.828 9.530 -26.147 1.00 43.16 101 SER A CA 1
ATOM 781 C C . SER A 1 101 ? -17.230 10.699 -26.959 1.00 43.16 101 SER A C 1
ATOM 783 O O . SER A 1 101 ? -16.797 11.667 -26.337 1.00 43.16 101 SER A O 1
ATOM 785 N N . GLU A 1 102 ? -17.026 10.677 -28.275 1.00 39.72 102 GLU A N 1
ATOM 786 C CA . GLU A 1 102 ? -17.729 10.078 -29.424 1.00 39.72 102 GLU A CA 1
ATOM 787 C C . GLU A 1 102 ? -16.738 9.577 -30.491 1.00 39.72 102 GLU A C 1
ATOM 789 O O . GLU A 1 102 ? -15.605 10.112 -30.548 1.00 39.72 102 GLU A O 1
#

Organism: Nippostrongylus brasiliensis (NCBI:txid27835)

Foldseek 3Di:
DDPDDAPDPAWDADQQDRPQIGGLVLLLVQCLVCLLPLFRARSVPDQRAHVPGPHGDGDALVRNCVSCPVCSVVSQVSSVVSVHHGHDPPPPPPDDDDDPDD

InterPro domains:
  IPR044882 Interferon regulatory factor 2-binding protein 1/2, C3HC4-type RING finger superfamily [G3DSA:1.10.10.1580] (11-69)
  IPR057414 Interferon regulatory factor 2-binding protein 1/2-like, C3HC4 zinc finger domain [PF25454] (1-68)

Radius of gyration: 14.3 Å; chains: 1; bounding box: 26×35×46 Å